Protein AF-A0A348WGY4-F1 (afdb_monomer)

Structure (mmCIF, N/CA/C/O backbone):
data_AF-A0A348WGY4-F1
#
_entry.id   AF-A0A348WGY4-F1
#
loop_
_atom_site.group_PDB
_atom_site.id
_atom_site.type_symbol
_atom_site.label_atom_id
_atom_site.label_alt_id
_atom_site.label_comp_id
_atom_site.label_asym_id
_atom_site.label_entity_id
_atom_site.label_seq_id
_atom_site.pdbx_PDB_ins_code
_atom_site.Cartn_x
_atom_site.Cartn_y
_atom_site.Cartn_z
_atom_site.occupancy
_atom_site.B_iso_or_equiv
_atom_site.auth_seq_id
_atom_site.auth_comp_id
_atom_site.auth_asym_id
_atom_site.auth_atom_id
_atom_site.pdbx_PDB_model_num
ATOM 1 N N . LEU A 1 1 ? -19.065 -0.219 -0.928 1.00 83.50 1 LEU A N 1
ATOM 2 C CA . LEU A 1 1 ? -17.963 -0.197 0.054 1.00 83.50 1 LEU A CA 1
ATOM 3 C C . LEU A 1 1 ? -18.448 0.347 1.394 1.00 83.50 1 LEU A C 1
ATOM 5 O O . LEU A 1 1 ? -18.462 -0.423 2.338 1.00 83.50 1 LEU A O 1
ATOM 9 N N . GLU A 1 2 ? -18.967 1.577 1.450 1.00 86.56 2 GLU A N 1
ATOM 10 C CA . GLU A 1 2 ? -19.511 2.201 2.679 1.00 86.56 2 GLU A CA 1
ATOM 11 C C . GLU A 1 2 ? -20.434 1.293 3.514 1.00 86.56 2 GLU A C 1
ATOM 13 O O . GLU A 1 2 ? -20.195 1.069 4.696 1.00 86.56 2 GLU A O 1
ATOM 18 N N . ALA A 1 3 ? -21.440 0.670 2.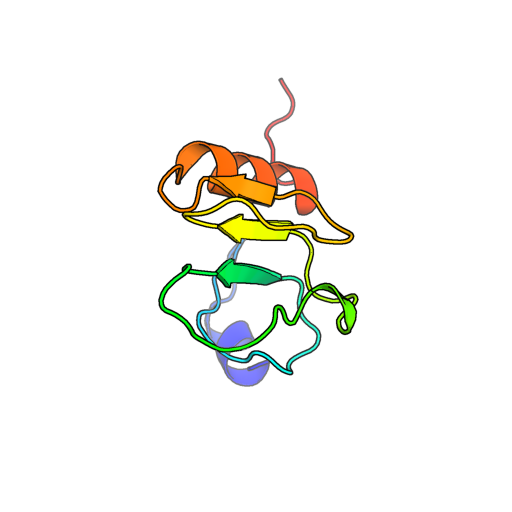887 1.00 88.94 3 ALA A N 1
ATOM 19 C CA . ALA A 1 3 ? -22.371 -0.221 3.590 1.00 88.94 3 ALA A CA 1
ATOM 20 C C . ALA A 1 3 ? -21.713 -1.486 4.185 1.00 88.94 3 ALA A C 1
ATOM 22 O O . ALA A 1 3 ? -22.261 -2.079 5.110 1.00 88.94 3 ALA A O 1
ATOM 23 N N . LEU A 1 4 ? -20.563 -1.920 3.654 1.00 89.44 4 LEU A N 1
ATOM 24 C CA . LEU A 1 4 ? -19.797 -3.042 4.208 1.00 89.44 4 LEU A CA 1
ATOM 25 C C . LEU A 1 4 ? -18.940 -2.580 5.387 1.00 89.44 4 LEU A C 1
ATOM 27 O O . LEU A 1 4 ? -18.937 -3.246 6.416 1.00 89.44 4 LEU A O 1
ATOM 31 N N . ILE A 1 5 ? -18.285 -1.420 5.262 1.00 89.69 5 ILE A N 1
ATOM 32 C CA . ILE A 1 5 ? -17.474 -0.816 6.331 1.00 89.69 5 ILE A CA 1
ATOM 33 C C . ILE A 1 5 ? -18.328 -0.581 7.582 1.00 89.69 5 ILE A C 1
ATOM 35 O O . ILE A 1 5 ? -17.923 -0.953 8.678 1.00 89.69 5 ILE A O 1
ATOM 39 N N . ALA A 1 6 ? -19.553 -0.068 7.421 1.00 90.94 6 ALA A N 1
ATOM 40 C CA . ALA A 1 6 ? -20.466 0.180 8.539 1.00 90.94 6 ALA A CA 1
ATOM 41 C C . ALA A 1 6 ? -20.795 -1.080 9.366 1.00 90.94 6 ALA A C 1
ATOM 43 O O . ALA A 1 6 ? -21.114 -0.977 10.547 1.00 90.94 6 ALA A O 1
ATOM 44 N N . ARG A 1 7 ? -20.709 -2.275 8.767 1.00 93.38 7 ARG A N 1
ATOM 45 C CA . ARG A 1 7 ? -20.973 -3.553 9.449 1.00 93.38 7 ARG A CA 1
ATOM 46 C C . ARG A 1 7 ? -19.779 -4.084 10.241 1.00 93.38 7 ARG A C 1
ATOM 48 O O . ARG A 1 7 ? -19.952 -5.047 10.979 1.00 93.38 7 ARG A O 1
ATOM 55 N N . LEU A 1 8 ? -18.596 -3.502 10.053 1.00 91.88 8 LEU A N 1
ATOM 56 C CA . LEU A 1 8 ? -17.363 -3.892 10.736 1.00 91.88 8 LEU A CA 1
ATOM 57 C C . LEU A 1 8 ? -17.102 -3.051 11.990 1.00 91.88 8 LEU A C 1
ATOM 59 O O . LEU A 1 8 ? -16.151 -3.325 12.706 1.00 91.88 8 LEU A O 1
ATOM 63 N N . ALA A 1 9 ? -17.925 -2.039 12.273 1.00 89.00 9 ALA A N 1
ATOM 64 C CA . ALA A 1 9 ? -17.744 -1.195 13.445 1.00 89.00 9 ALA A CA 1
ATOM 65 C C . ALA A 1 9 ? -18.023 -1.958 14.764 1.00 89.00 9 ALA A C 1
ATOM 67 O O . ALA A 1 9 ? -18.999 -2.713 14.824 1.00 89.00 9 ALA A O 1
ATOM 68 N N . PRO A 1 10 ? -17.252 -1.706 15.843 1.00 92.62 10 PRO A N 1
ATOM 69 C CA . PRO A 1 10 ? -16.078 -0.827 15.917 1.00 92.62 10 PRO A CA 1
ATOM 70 C C . PRO A 1 10 ? -14.763 -1.561 15.583 1.00 92.62 10 PRO A C 1
ATOM 72 O O . PRO A 1 10 ? -14.509 -2.639 16.113 1.00 92.62 10 PRO A O 1
ATOM 75 N N . VAL A 1 11 ? -13.912 -0.946 14.755 1.00 94.06 11 VAL A N 1
ATOM 76 C CA . VAL A 1 11 ? -12.522 -1.365 14.484 1.00 94.06 11 VAL A CA 1
ATOM 77 C C . VAL A 1 11 ? -11.660 -0.140 14.173 1.00 94.06 11 VAL A C 1
ATOM 79 O O . VAL A 1 11 ? -12.174 0.847 13.646 1.00 94.06 11 VAL A O 1
ATOM 82 N N . ASP A 1 12 ? -10.359 -0.229 14.443 1.00 92.00 12 ASP A N 1
ATOM 83 C CA . ASP A 1 12 ? -9.396 0.855 14.189 1.00 92.00 12 ASP A CA 1
ATOM 84 C C . ASP A 1 12 ? -8.869 0.864 12.742 1.00 92.00 12 ASP A C 1
ATOM 86 O O . ASP A 1 12 ? -8.465 1.904 12.223 1.00 92.00 12 ASP A O 1
ATOM 90 N N . LEU A 1 13 ? -8.896 -0.291 12.063 1.00 93.12 13 LEU A N 1
ATOM 91 C CA . LEU A 1 13 ? -8.384 -0.463 10.704 1.00 93.12 13 LEU A CA 1
ATOM 92 C C . LEU A 1 13 ? -9.225 -1.470 9.911 1.00 93.12 13 LEU A C 1
ATOM 94 O O . LEU A 1 13 ? -9.538 -2.561 10.387 1.00 93.12 13 LEU A O 1
ATOM 98 N N . VAL A 1 14 ? -9.531 -1.127 8.658 1.00 93.94 14 VAL A N 1
ATOM 99 C CA . VAL A 1 14 ? -10.126 -2.038 7.671 1.00 93.94 14 VAL A CA 1
ATOM 100 C C . VAL A 1 14 ? -9.196 -2.126 6.469 1.00 93.94 14 VAL A C 1
ATOM 102 O O . VAL A 1 14 ? -8.947 -1.124 5.801 1.00 93.94 14 VAL A O 1
ATOM 105 N N . LEU A 1 15 ? -8.722 -3.332 6.159 1.00 93.88 15 LEU A N 1
ATOM 106 C CA . LEU A 1 15 ? -7.980 -3.601 4.930 1.00 93.88 15 LEU A CA 1
ATOM 107 C C . LEU A 1 15 ? -8.955 -3.983 3.813 1.00 93.88 15 LEU A C 1
ATOM 109 O O . LEU A 1 15 ? -9.807 -4.856 3.983 1.00 93.88 15 LEU A O 1
ATOM 113 N N . VAL A 1 16 ? -8.829 -3.318 2.665 1.00 94.06 16 VAL A N 1
ATOM 114 C CA . VAL A 1 16 ? -9.676 -3.547 1.490 1.00 94.06 16 VAL A CA 1
ATOM 115 C C . VAL A 1 16 ? -8.809 -4.041 0.341 1.00 94.06 16 VAL A C 1
ATOM 117 O O . VAL A 1 16 ? -7.925 -3.328 -0.125 1.00 94.06 16 VAL A O 1
ATOM 120 N N . GLU A 1 17 ? -9.104 -5.238 -0.158 1.00 92.25 17 GLU A N 1
ATOM 121 C CA . GLU A 1 17 ? -8.527 -5.744 -1.401 1.00 92.25 17 GLU A CA 1
ATOM 122 C C . GLU A 1 17 ? -9.459 -5.426 -2.583 1.00 92.25 17 GLU A C 1
ATOM 124 O O . GLU A 1 17 ? -10.675 -5.638 -2.530 1.00 92.25 17 GLU A O 1
ATOM 129 N N . GLY A 1 18 ? -8.900 -4.890 -3.669 1.00 88.81 18 GLY A N 1
ATOM 130 C CA . GLY A 1 18 ? -9.659 -4.486 -4.853 1.00 88.81 18 GLY A CA 1
ATOM 131 C C . GLY A 1 18 ? -10.100 -3.019 -4.822 1.00 88.81 18 GLY A C 1
ATOM 132 O O . GLY A 1 18 ? -9.355 -2.146 -4.398 1.00 88.81 18 GLY A O 1
ATOM 133 N N . TYR A 1 19 ? -11.284 -2.715 -5.373 1.00 86.19 19 TYR A N 1
ATOM 134 C CA . TYR A 1 19 ? -11.847 -1.351 -5.432 1.00 86.19 19 TYR A CA 1
ATOM 135 C C . TYR A 1 19 ? -10.882 -0.263 -5.955 1.00 86.19 19 TYR A C 1
ATOM 137 O O . TYR A 1 19 ? -10.885 0.868 -5.472 1.00 86.19 19 TYR A O 1
ATOM 145 N N . LYS A 1 20 ? -10.105 -0.573 -7.005 1.00 84.25 20 LYS A N 1
ATOM 146 C CA . LYS A 1 20 ? -9.027 0.283 -7.551 1.00 84.25 20 LYS A CA 1
ATOM 147 C C . LYS A 1 20 ? -9.417 1.754 -7.792 1.00 84.25 20 LYS A C 1
ATOM 149 O O . LYS A 1 20 ? -8.574 2.631 -7.666 1.00 84.25 20 LYS A O 1
ATOM 154 N N . ARG A 1 21 ? -10.686 2.023 -8.131 1.00 85.44 21 ARG A N 1
ATOM 155 C CA . ARG A 1 21 ? -11.216 3.367 -8.447 1.00 85.44 21 ARG A CA 1
ATOM 156 C C . ARG A 1 21 ? -11.885 4.092 -7.274 1.00 85.44 21 ARG A C 1
ATOM 158 O O . ARG A 1 21 ? -12.291 5.236 -7.432 1.00 85.44 21 ARG A O 1
ATOM 165 N N . ALA A 1 22 ? -12.073 3.436 -6.131 1.00 89.25 22 ALA A N 1
ATOM 166 C CA . ALA A 1 22 ? -12.663 4.090 -4.966 1.00 89.25 22 ALA A CA 1
ATOM 167 C C . ALA A 1 22 ? -11.665 5.097 -4.362 1.00 89.25 22 ALA A C 1
ATOM 169 O O . ALA A 1 22 ? -10.463 4.864 -4.452 1.00 89.25 22 ALA A O 1
ATOM 170 N N . PRO A 1 23 ? -12.111 6.194 -3.731 1.00 90.62 23 PRO A N 1
ATOM 171 C CA . PRO A 1 23 ? -11.221 7.291 -3.336 1.00 90.62 23 PRO A CA 1
ATOM 172 C C . PRO A 1 23 ? -10.406 7.038 -2.054 1.00 90.62 23 PRO A C 1
ATOM 174 O O . PRO A 1 23 ? -9.603 7.889 -1.685 1.00 90.62 23 PRO A O 1
ATOM 177 N N . HIS A 1 24 ? -10.588 5.903 -1.369 1.00 91.81 24 HIS A N 1
ATOM 178 C CA . HIS A 1 24 ? -9.886 5.613 -0.112 1.00 91.81 24 HIS A CA 1
ATOM 179 C C . HIS A 1 24 ? -8.362 5.471 -0.307 1.00 91.81 24 HIS A C 1
ATOM 181 O O . HIS A 1 24 ? -7.936 5.033 -1.385 1.00 91.81 24 HIS A O 1
ATOM 187 N N . PRO A 1 25 ? -7.547 5.796 0.715 1.00 95.06 25 PRO A N 1
ATOM 188 C CA . PRO A 1 25 ? -6.101 5.588 0.683 1.00 95.06 25 PRO A CA 1
ATOM 189 C C . PRO A 1 25 ? -5.759 4.128 0.384 1.00 95.06 25 PRO A C 1
ATOM 191 O O . PRO A 1 25 ? -6.381 3.222 0.935 1.00 95.06 25 PRO A O 1
ATOM 194 N N . LYS A 1 26 ? -4.799 3.888 -0.508 1.00 95.31 26 LYS A N 1
ATOM 195 C CA . LYS A 1 26 ? -4.409 2.533 -0.915 1.00 95.31 26 LYS A CA 1
ATOM 196 C C . LYS A 1 26 ? -2.919 2.418 -1.207 1.00 95.31 26 LYS A C 1
ATOM 198 O O . LYS A 1 26 ? -2.269 3.400 -1.566 1.00 95.31 26 LYS A O 1
ATOM 203 N N . ILE A 1 27 ? -2.414 1.195 -1.099 1.00 97.31 27 ILE A N 1
ATOM 204 C CA . ILE A 1 27 ? -1.092 0.798 -1.585 1.00 97.31 27 ILE A CA 1
ATOM 205 C C . ILE A 1 27 ? -1.299 0.027 -2.887 1.00 97.31 27 ILE A C 1
ATOM 207 O O . ILE A 1 27 ? -2.136 -0.874 -2.958 1.00 97.31 27 ILE A O 1
ATOM 211 N N . GLU A 1 28 ? -0.573 0.399 -3.934 1.00 96.44 28 GLU A N 1
ATOM 212 C CA . GLU A 1 28 ? -0.600 -0.328 -5.199 1.00 96.44 28 GLU A CA 1
ATOM 213 C C . GLU A 1 28 ? 0.382 -1.494 -5.156 1.00 96.44 28 GLU A C 1
ATOM 215 O O . GLU A 1 28 ? 1.588 -1.279 -5.154 1.00 96.44 28 GLU A O 1
ATOM 220 N N . ALA A 1 29 ? -0.119 -2.727 -5.161 1.00 95.44 29 ALA A N 1
ATOM 221 C CA . ALA A 1 29 ? 0.723 -3.895 -5.387 1.00 95.44 29 ALA A CA 1
ATOM 222 C C . ALA A 1 29 ? 1.023 -4.039 -6.887 1.00 95.44 29 ALA A C 1
ATOM 224 O O . ALA A 1 29 ? 0.106 -4.186 -7.701 1.00 95.44 29 ALA A O 1
ATOM 225 N N . TYR A 1 30 ? 2.303 -4.021 -7.248 1.00 95.94 30 TYR A N 1
ATOM 226 C CA . TYR A 1 30 ? 2.786 -4.111 -8.617 1.00 95.94 30 TYR A CA 1
ATOM 227 C C . TYR A 1 30 ? 3.785 -5.256 -8.765 1.00 95.94 30 TYR A C 1
ATOM 229 O O . TYR A 1 30 ? 4.729 -5.378 -7.993 1.00 95.94 30 TYR A O 1
ATOM 237 N N . ARG A 1 31 ? 3.596 -6.089 -9.790 1.00 95.19 31 ARG A N 1
ATOM 238 C CA . ARG A 1 31 ? 4.558 -7.132 -10.157 1.00 95.19 31 ARG A CA 1
ATOM 239 C C . ARG A 1 31 ? 5.096 -6.874 -11.550 1.00 95.19 31 ARG A C 1
ATOM 241 O O . ARG A 1 31 ? 4.327 -6.465 -12.419 1.00 95.19 31 ARG A O 1
ATOM 248 N N . ALA A 1 32 ? 6.357 -7.207 -11.812 1.00 91.12 32 ALA A N 1
ATOM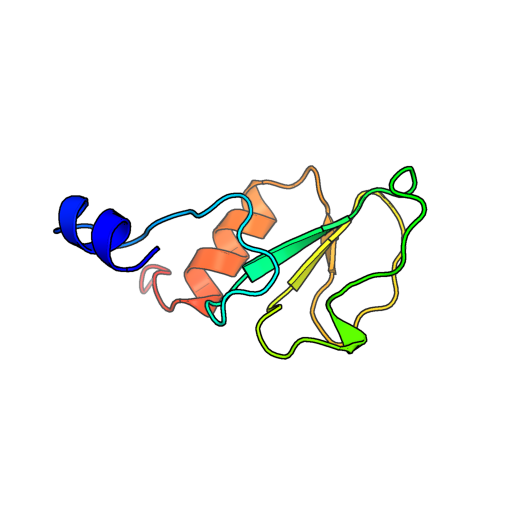 249 C CA . ALA A 1 32 ? 6.937 -7.098 -13.156 1.00 91.12 32 ALA A CA 1
ATOM 250 C C . ALA A 1 32 ? 6.101 -7.834 -14.225 1.00 91.12 32 ALA A C 1
ATOM 252 O O . ALA A 1 32 ? 5.959 -7.370 -15.355 1.00 91.12 32 ALA A O 1
ATOM 253 N N . ALA A 1 33 ? 5.485 -8.960 -13.847 1.00 90.88 33 ALA A N 1
ATOM 254 C CA . ALA A 1 33 ? 4.636 -9.770 -14.718 1.00 90.88 33 ALA A CA 1
ATOM 255 C C . ALA A 1 33 ? 3.250 -9.160 -15.018 1.00 90.88 33 ALA A C 1
ATOM 257 O O . ALA A 1 33 ? 2.527 -9.699 -15.854 1.00 90.88 33 ALA A O 1
ATOM 258 N N . ALA A 1 34 ? 2.853 -8.067 -14.355 1.00 85.06 34 ALA A N 1
ATOM 259 C CA . ALA A 1 34 ? 1.514 -7.487 -14.484 1.00 85.06 34 ALA A CA 1
ATOM 260 C C . ALA A 1 34 ? 1.221 -6.938 -15.894 1.00 85.06 34 ALA A C 1
ATOM 262 O O . ALA A 1 34 ? 0.066 -6.912 -16.316 1.00 85.06 34 ALA A O 1
ATOM 263 N N . GLY A 1 35 ? 2.254 -6.512 -16.633 1.00 84.12 35 GLY A N 1
ATOM 264 C CA . GLY A 1 35 ? 2.142 -6.115 -18.043 1.00 84.12 35 GLY A CA 1
ATOM 265 C C . GLY A 1 35 ? 1.288 -4.868 -18.313 1.00 84.12 35 GLY A C 1
ATOM 266 O O . GLY A 1 35 ? 0.974 -4.582 -19.466 1.00 84.12 35 GLY A O 1
ATOM 267 N N . HIS A 1 36 ? 0.908 -4.122 -17.275 1.00 87.69 36 HIS A N 1
ATOM 268 C CA . HIS A 1 36 ? 0.147 -2.877 -17.358 1.00 87.69 36 HIS A CA 1
ATOM 269 C C . HIS A 1 36 ? 0.871 -1.765 -16.585 1.00 87.69 36 HIS A C 1
ATOM 271 O O . HIS A 1 36 ? 1.637 -2.077 -15.680 1.00 87.69 36 HIS A O 1
ATOM 277 N N . PRO A 1 37 ? 0.661 -0.476 -16.904 1.00 91.50 37 PRO A N 1
ATOM 278 C CA . PRO A 1 37 ? 1.307 0.617 -16.176 1.00 91.50 37 PRO A CA 1
ATOM 279 C C . PRO A 1 37 ? 0.834 0.712 -14.716 1.00 91.50 37 PRO A C 1
ATOM 281 O O . PRO A 1 37 ? -0.209 0.158 -14.350 1.00 91.50 37 PRO A O 1
ATOM 284 N N . LEU A 1 38 ? 1.608 1.440 -13.904 1.00 94.50 38 LEU A N 1
ATOM 285 C CA . LEU A 1 38 ? 1.217 1.850 -12.553 1.00 94.50 38 LEU A CA 1
ATOM 286 C C . LEU A 1 38 ? 0.010 2.793 -12.595 1.00 94.50 38 LEU A C 1
ATOM 288 O O . LEU A 1 38 ? -0.107 3.631 -13.486 1.00 94.50 38 LEU A O 1
ATOM 292 N N . ILE A 1 39 ? -0.833 2.703 -11.574 1.00 93.75 39 ILE A N 1
ATOM 293 C CA . ILE A 1 39 ? -1.957 3.605 -11.312 1.00 93.75 39 ILE A CA 1
ATOM 294 C C . ILE A 1 39 ? -1.481 4.838 -10.532 1.00 93.75 39 ILE A C 1
ATOM 296 O O . ILE A 1 39 ? -2.035 5.925 -10.699 1.00 93.75 39 ILE A O 1
ATOM 300 N N . ALA A 1 40 ? -0.443 4.693 -9.701 1.00 95.50 40 ALA A N 1
ATOM 301 C CA . ALA A 1 40 ? 0.100 5.751 -8.849 1.00 95.50 40 ALA A CA 1
ATOM 302 C C . ALA A 1 40 ? 0.323 7.114 -9.545 1.00 95.50 40 ALA A C 1
ATOM 304 O O . ALA A 1 40 ? -0.011 8.129 -8.933 1.00 95.50 40 ALA A O 1
ATOM 305 N N . PRO A 1 41 ? 0.818 7.199 -10.802 1.00 95.25 41 PRO A N 1
ATOM 306 C CA . PRO A 1 41 ? 0.986 8.480 -11.496 1.00 95.25 41 PRO A CA 1
ATOM 307 C C . PRO A 1 41 ? -0.314 9.264 -11.726 1.00 95.25 41 PRO A C 1
ATOM 309 O O . PRO A 1 41 ? -0.273 10.486 -11.840 1.00 95.25 41 PRO A O 1
ATOM 312 N N . GLU A 1 42 ? -1.458 8.581 -11.794 1.00 93.69 42 GLU A N 1
ATOM 313 C CA . GLU A 1 42 ? -2.756 9.170 -12.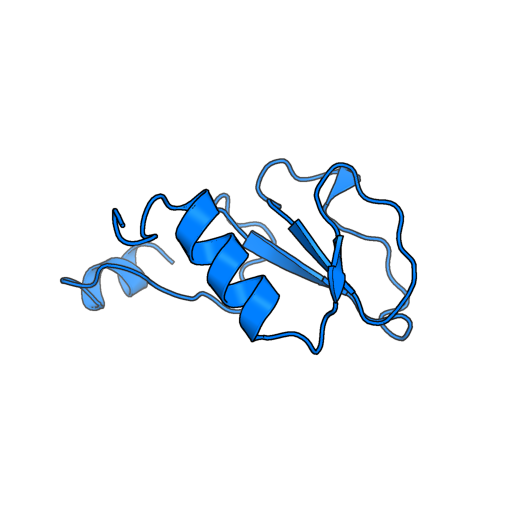152 1.00 93.69 42 GLU A CA 1
ATOM 314 C C . GLU A 1 42 ? -3.726 9.258 -10.965 1.00 93.69 42 GLU A C 1
ATOM 316 O O . GLU A 1 42 ? -4.829 9.791 -11.091 1.00 93.69 42 GLU A O 1
ATOM 321 N N . SER A 1 43 ? -3.347 8.738 -9.795 1.00 93.06 43 SER A N 1
ATOM 322 C CA . SER A 1 43 ? -4.250 8.606 -8.653 1.00 93.06 43 SER A CA 1
ATOM 323 C C . SER A 1 43 ? -3.616 9.089 -7.356 1.00 93.06 43 SER A C 1
ATOM 325 O O . SER A 1 43 ? -2.852 8.374 -6.711 1.00 93.06 43 SER A O 1
ATOM 327 N N . ALA A 1 44 ? -4.087 10.244 -6.884 1.00 92.44 44 ALA A N 1
ATOM 328 C CA . ALA A 1 44 ? -3.728 10.803 -5.578 1.00 92.44 44 ALA A CA 1
ATOM 329 C C . ALA A 1 44 ? -4.161 9.931 -4.380 1.00 92.44 44 ALA A C 1
ATOM 331 O O . ALA A 1 44 ? -3.700 10.145 -3.263 1.00 92.44 44 ALA A O 1
ATOM 332 N N . SER A 1 45 ? -5.047 8.948 -4.597 1.00 95.25 45 SER A N 1
ATOM 333 C CA . SER A 1 45 ? -5.444 7.994 -3.552 1.00 95.25 45 SER A CA 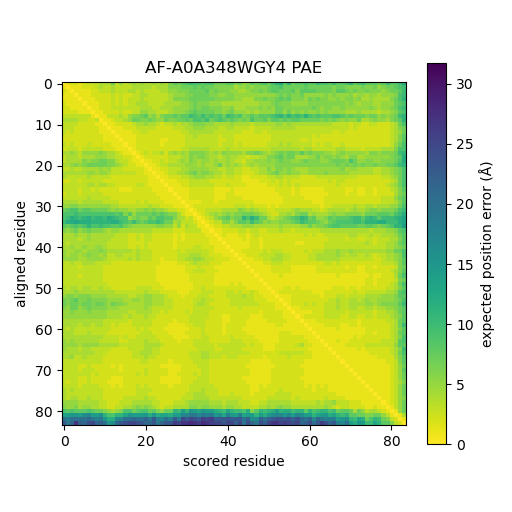1
ATOM 334 C C . SER A 1 45 ? -4.375 6.934 -3.259 1.00 95.25 45 SER A C 1
ATOM 336 O O . SER A 1 45 ? -4.465 6.244 -2.246 1.00 95.25 45 SER A O 1
ATOM 338 N N . ILE A 1 46 ? -3.373 6.791 -4.133 1.00 96.81 46 ILE A N 1
ATOM 339 C CA . ILE A 1 46 ? -2.286 5.824 -3.961 1.00 96.81 46 ILE A CA 1
ATOM 340 C C . ILE A 1 46 ? -1.208 6.478 -3.094 1.00 96.81 46 ILE A C 1
ATOM 342 O O . ILE A 1 46 ? -0.635 7.498 -3.471 1.00 96.81 46 ILE A O 1
ATOM 346 N N . ARG A 1 47 ? -0.965 5.905 -1.915 1.00 97.44 47 ARG A N 1
ATOM 347 C CA . ARG A 1 47 ? -0.041 6.438 -0.900 1.00 97.44 47 ARG A CA 1
ATOM 348 C C . ARG A 1 47 ? 1.368 5.864 -1.029 1.00 97.44 47 ARG A C 1
ATOM 350 O O . ARG A 1 47 ? 2.329 6.551 -0.707 1.00 97.44 47 ARG A O 1
ATOM 357 N N . ALA A 1 48 ? 1.475 4.633 -1.523 1.00 97.88 48 ALA A N 1
ATOM 358 C CA . ALA A 1 48 ? 2.726 3.944 -1.822 1.00 97.88 48 ALA A CA 1
ATOM 359 C C . ALA A 1 48 ? 2.511 2.888 -2.916 1.00 97.88 48 ALA A C 1
ATOM 361 O O . ALA A 1 48 ? 1.381 2.454 -3.165 1.00 97.88 48 ALA A O 1
ATOM 362 N N . VAL A 1 49 ? 3.606 2.446 -3.533 1.00 97.75 49 VAL A N 1
ATOM 363 C CA . VAL A 1 49 ? 3.651 1.273 -4.415 1.00 97.75 49 VAL A CA 1
ATOM 364 C C . VAL A 1 49 ? 4.447 0.176 -3.715 1.00 97.75 49 VAL A C 1
ATOM 366 O O . VAL A 1 49 ? 5.549 0.428 -3.250 1.00 97.75 49 VAL A O 1
ATOM 369 N N . ALA A 1 50 ? 3.925 -1.042 -3.661 1.00 97.88 50 ALA A N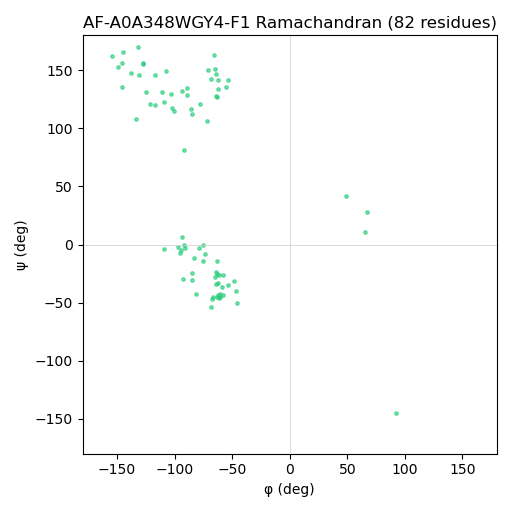 1
ATOM 370 C CA . ALA A 1 50 ? 4.667 -2.225 -3.245 1.00 97.88 50 ALA A CA 1
ATOM 371 C C . ALA A 1 50 ? 5.059 -3.013 -4.504 1.00 97.88 50 ALA A C 1
ATOM 373 O O . ALA A 1 50 ? 4.171 -3.433 -5.246 1.00 97.88 50 ALA A O 1
ATOM 374 N N . ALA A 1 51 ? 6.356 -3.182 -4.779 1.00 97.31 51 ALA A N 1
ATOM 375 C CA . ALA A 1 51 ? 6.839 -3.776 -6.030 1.00 97.31 51 ALA A CA 1
ATOM 376 C C . ALA A 1 51 ? 7.889 -4.882 -5.835 1.00 97.31 51 ALA A C 1
ATOM 378 O O . ALA A 1 51 ? 8.700 -4.825 -4.913 1.00 97.31 51 ALA A O 1
ATOM 379 N N . ASP A 1 52 ? 7.869 -5.892 -6.715 1.00 96.38 52 ASP A N 1
ATOM 380 C CA . ASP A 1 52 ? 8.903 -6.945 -6.808 1.00 96.38 52 ASP A CA 1
ATOM 381 C C . ASP A 1 52 ? 10.012 -6.622 -7.829 1.00 96.38 52 ASP A C 1
ATOM 383 O O . ASP A 1 52 ? 10.893 -7.437 -8.103 1.00 96.38 52 ASP A O 1
ATOM 387 N N . CYS A 1 53 ? 9.984 -5.412 -8.384 1.00 94.25 53 CYS A N 1
ATOM 388 C CA . CYS A 1 53 ? 10.960 -4.904 -9.335 1.00 94.25 53 CYS A CA 1
ATOM 389 C C . CYS A 1 53 ? 11.199 -3.406 -9.124 1.00 94.25 53 CYS A C 1
ATOM 391 O O . CYS A 1 53 ? 10.402 -2.718 -8.484 1.00 94.25 53 CYS A O 1
ATOM 393 N N . GLU A 1 54 ? 12.272 -2.878 -9.712 1.00 93.19 54 GLU A N 1
ATOM 394 C CA . GLU A 1 54 ? 12.502 -1.434 -9.728 1.00 93.19 54 GLU A CA 1
ATOM 395 C C . GLU A 1 54 ? 11.384 -0.719 -10.496 1.00 93.19 54 GLU A C 1
ATOM 397 O O . GLU A 1 54 ? 11.083 -1.042 -11.648 1.00 93.19 54 GLU A O 1
ATOM 402 N N . VAL A 1 55 ? 10.770 0.273 -9.853 1.00 94.31 55 VAL A N 1
ATOM 403 C CA . VAL A 1 55 ? 9.722 1.107 -10.443 1.00 94.31 55 VAL A CA 1
ATOM 404 C C . VAL A 1 55 ? 9.928 2.569 -10.073 1.00 94.31 55 VAL A C 1
ATOM 406 O O . VAL A 1 55 ? 10.401 2.899 -8.987 1.00 94.31 55 VAL A O 1
ATOM 409 N N . LYS A 1 56 ? 9.536 3.468 -10.979 1.00 94.50 56 LYS A N 1
ATOM 410 C CA . LYS A 1 56 ? 9.501 4.908 -10.720 1.00 94.50 56 LYS A CA 1
ATOM 411 C C . LYS A 1 56 ? 8.064 5.325 -10.422 1.00 94.50 56 LYS A C 1
ATOM 413 O O . LYS A 1 56 ? 7.215 5.267 -11.307 1.00 94.50 56 LYS A O 1
ATOM 418 N N . ALA A 1 57 ? 7.813 5.778 -9.199 1.00 95.62 57 ALA A N 1
ATOM 419 C CA . ALA A 1 57 ? 6.508 6.245 -8.743 1.00 95.62 57 ALA A CA 1
ATOM 420 C C . ALA A 1 57 ? 6.615 7.649 -8.114 1.00 95.62 57 ALA A C 1
ATOM 422 O O . ALA A 1 57 ? 7.691 8.028 -7.650 1.00 95.62 57 ALA A O 1
ATOM 423 N N . PRO A 1 58 ? 5.524 8.439 -8.085 1.00 96.00 58 PRO A N 1
ATOM 424 C CA . PRO A 1 58 ? 5.490 9.736 -7.397 1.00 96.00 58 PRO A CA 1
ATOM 425 C C . PRO A 1 58 ? 5.396 9.616 -5.863 1.00 96.00 58 PRO A C 1
ATOM 427 O O . PRO A 1 58 ? 5.335 10.628 -5.170 1.00 96.00 58 PRO A O 1
ATOM 430 N N . CYS A 1 59 ? 5.346 8.394 -5.337 1.00 96.31 59 CYS A N 1
ATOM 431 C CA . CYS A 1 59 ? 5.206 8.060 -3.924 1.00 96.31 59 CYS A CA 1
ATOM 432 C C . CYS A 1 59 ? 6.257 7.004 -3.526 1.00 96.31 59 CYS A C 1
ATOM 434 O O . CYS A 1 59 ? 6.934 6.469 -4.412 1.00 96.31 59 CYS A O 1
ATOM 436 N N . PRO A 1 60 ? 6.428 6.709 -2.221 1.00 97.50 60 PRO A N 1
ATOM 437 C CA . PRO A 1 60 ? 7.359 5.684 -1.764 1.00 97.50 60 PRO A CA 1
ATOM 438 C C . PRO A 1 60 ? 7.128 4.332 -2.443 1.00 97.50 60 PRO A C 1
ATOM 440 O O . PRO A 1 60 ? 5.987 3.919 -2.667 1.00 97.50 60 PRO A O 1
ATOM 443 N N . VAL A 1 61 ? 8.230 3.647 -2.745 1.00 97.88 61 VAL A N 1
ATOM 444 C CA . VAL A 1 61 ? 8.232 2.283 -3.275 1.00 97.88 61 VAL A CA 1
ATOM 445 C C . VAL A 1 61 ? 8.747 1.353 -2.183 1.00 97.88 61 VAL A C 1
ATOM 447 O O . VAL A 1 61 ? 9.848 1.552 -1.673 1.00 97.88 61 VAL A O 1
ATOM 450 N N . LEU A 1 62 ? 7.939 0.364 -1.818 1.00 98.06 62 LEU A N 1
ATOM 451 C CA . LEU A 1 62 ? 8.218 -0.630 -0.786 1.00 98.06 62 LEU A CA 1
ATOM 452 C C . LEU A 1 62 ? 8.503 -1.993 -1.440 1.00 98.06 62 LEU A C 1
ATOM 454 O O . LEU A 1 62 ? 7.928 -2.284 -2.496 1.00 98.06 62 LEU A O 1
ATOM 458 N N . PRO A 1 63 ? 9.342 -2.854 -0.837 1.00 97.38 63 PRO A N 1
ATOM 459 C CA . PRO A 1 63 ? 9.507 -4.223 -1.314 1.00 97.38 63 PRO A CA 1
ATOM 460 C C . PRO A 1 63 ? 8.190 -4.995 -1.166 1.00 97.38 63 PRO A C 1
ATOM 462 O O . PRO A 1 63 ? 7.609 -5.025 -0.084 1.00 97.38 63 PRO A O 1
ATOM 465 N N . LEU A 1 64 ? 7.712 -5.630 -2.240 1.00 97.00 64 LEU A N 1
ATOM 466 C CA . LEU A 1 64 ? 6.400 -6.293 -2.240 1.00 97.00 64 LEU A CA 1
ATOM 467 C C . LEU A 1 64 ? 6.286 -7.444 -1.233 1.00 97.00 64 LEU A C 1
ATOM 469 O O . LEU A 1 64 ? 5.211 -7.663 -0.680 1.00 97.00 64 LEU A O 1
ATOM 473 N N . ASP A 1 65 ? 7.385 -8.157 -0.995 1.00 96.00 65 ASP A N 1
ATOM 474 C CA . ASP A 1 65 ? 7.419 -9.300 -0.080 1.00 96.00 65 ASP A CA 1
ATOM 475 C C . ASP A 1 65 ? 7.812 -8.900 1.360 1.00 96.00 65 ASP A C 1
ATOM 477 O O . ASP A 1 65 ? 7.838 -9.750 2.250 1.00 96.00 65 ASP A O 1
ATOM 481 N N . ASP A 1 66 ? 8.081 -7.612 1.621 1.00 97.50 66 ASP A N 1
ATOM 482 C CA . ASP A 1 66 ? 8.354 -7.097 2.967 1.00 97.50 66 ASP A CA 1
ATOM 483 C C . ASP A 1 66 ? 7.061 -6.607 3.631 1.00 97.50 66 ASP A C 1
ATOM 485 O O . ASP A 1 66 ? 6.726 -5.419 3.664 1.00 97.50 66 ASP A O 1
ATOM 489 N N . TH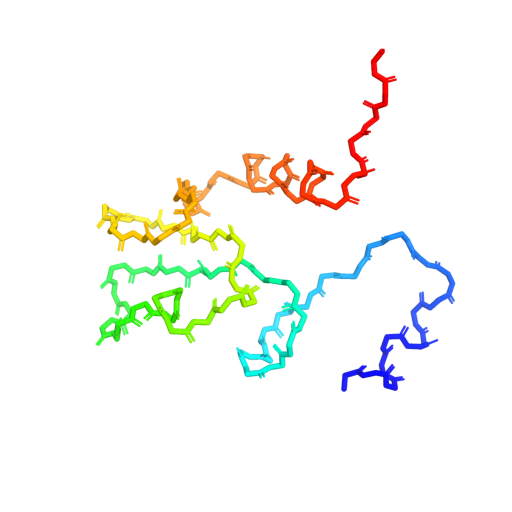R A 1 67 ? 6.304 -7.558 4.176 1.00 96.31 67 THR A N 1
ATOM 490 C CA . THR A 1 67 ? 5.049 -7.264 4.879 1.00 96.31 67 THR A CA 1
ATOM 491 C C . THR A 1 67 ? 5.253 -6.410 6.130 1.00 96.31 67 THR A C 1
ATOM 493 O O . THR A 1 67 ? 4.320 -5.719 6.532 1.00 96.31 67 THR A O 1
ATOM 496 N N . GLY A 1 68 ? 6.442 -6.452 6.744 1.00 97.75 68 GLY A N 1
ATOM 497 C CA . GLY A 1 68 ? 6.780 -5.631 7.908 1.00 97.75 68 GLY A CA 1
ATOM 498 C C . GLY A 1 68 ? 6.865 -4.159 7.526 1.00 97.75 68 GLY A C 1
ATOM 499 O O . GLY A 1 68 ? 6.116 -3.347 8.061 1.00 97.75 68 GLY A O 1
ATOM 500 N N . ALA A 1 69 ? 7.665 -3.834 6.507 1.00 96.62 69 ALA A N 1
ATOM 501 C CA . ALA A 1 69 ? 7.781 -2.470 5.994 1.00 96.62 69 ALA A CA 1
ATOM 502 C C . ALA A 1 69 ? 6.436 -1.906 5.500 1.00 96.62 69 ALA A C 1
ATOM 504 O O . ALA A 1 69 ? 6.148 -0.721 5.678 1.00 96.62 69 ALA A O 1
ATOM 505 N N . ILE A 1 70 ? 5.591 -2.749 4.897 1.00 97.69 70 ILE A N 1
ATOM 506 C CA . ILE A 1 70 ? 4.238 -2.357 4.478 1.00 97.69 70 ILE A CA 1
ATOM 507 C C . ILE A 1 70 ? 3.351 -2.057 5.693 1.00 97.69 70 ILE A C 1
ATOM 509 O O . ILE A 1 70 ? 2.652 -1.043 5.693 1.00 97.69 70 ILE A O 1
ATOM 513 N N . ALA A 1 71 ? 3.371 -2.904 6.725 1.00 96.81 71 ALA A N 1
ATOM 514 C CA . ALA A 1 71 ? 2.600 -2.677 7.944 1.00 96.81 71 ALA A CA 1
ATOM 515 C C . ALA A 1 71 ? 3.052 -1.400 8.669 1.00 96.81 71 ALA A C 1
ATOM 517 O O . ALA A 1 71 ? 2.209 -0.575 9.021 1.00 96.81 71 ALA A O 1
ATOM 518 N N . ASP A 1 72 ? 4.361 -1.190 8.805 1.00 97.00 72 ASP A N 1
ATOM 519 C CA . ASP A 1 72 ? 4.936 0.008 9.422 1.00 97.00 72 ASP A CA 1
ATOM 520 C C . ASP A 1 72 ? 4.538 1.276 8.659 1.00 97.00 72 ASP A C 1
ATOM 522 O O . ASP A 1 72 ? 4.143 2.277 9.262 1.00 97.00 72 ASP A O 1
ATOM 526 N N . PHE A 1 73 ? 4.565 1.225 7.323 1.00 97.00 73 PHE A N 1
ATOM 527 C CA . PHE A 1 73 ? 4.083 2.320 6.487 1.00 97.00 73 PHE A CA 1
ATOM 528 C C . PHE A 1 73 ? 2.596 2.612 6.727 1.00 97.00 73 PHE A C 1
ATOM 530 O O . PHE A 1 73 ? 2.229 3.775 6.876 1.00 97.00 73 PHE A O 1
ATOM 537 N N . ILE A 1 74 ? 1.740 1.584 6.791 1.00 96.31 74 ILE A N 1
ATOM 538 C CA . ILE A 1 74 ? 0.298 1.751 7.045 1.00 96.31 74 ILE A CA 1
ATOM 539 C C . ILE A 1 74 ? 0.063 2.390 8.418 1.00 96.31 74 ILE A C 1
ATOM 541 O O . ILE A 1 74 ? -0.722 3.333 8.525 1.00 96.31 74 ILE A O 1
ATOM 545 N N . LEU A 1 75 ? 0.746 1.908 9.459 1.00 95.94 75 LEU A N 1
ATOM 546 C CA . LEU A 1 75 ? 0.623 2.450 10.811 1.00 95.94 75 LEU A CA 1
ATOM 547 C C . LEU A 1 75 ? 1.066 3.916 10.868 1.00 95.94 75 LEU A C 1
ATOM 549 O O . LEU A 1 75 ? 0.375 4.741 11.464 1.00 95.94 75 LEU A O 1
ATOM 553 N N . ALA A 1 76 ? 2.176 4.263 10.215 1.00 95.44 76 ALA A N 1
ATOM 554 C CA . ALA A 1 76 ? 2.668 5.635 10.165 1.00 95.44 76 ALA A CA 1
ATOM 555 C C . ALA A 1 76 ? 1.747 6.568 9.354 1.00 95.44 76 ALA A C 1
ATOM 557 O O . ALA A 1 76 ? 1.414 7.652 9.831 1.00 95.44 76 ALA A O 1
ATOM 558 N N . ASP A 1 77 ? 1.302 6.156 8.159 1.00 94.75 77 ASP A N 1
ATOM 559 C CA . ASP A 1 77 ? 0.449 6.972 7.274 1.00 94.75 77 ASP A CA 1
ATOM 560 C C . ASP A 1 77 ? -0.919 7.271 7.903 1.00 94.75 77 ASP A C 1
ATOM 562 O O . ASP A 1 77 ? -1.465 8.359 7.716 1.00 94.75 77 ASP A O 1
ATOM 566 N N . LEU A 1 78 ? -1.458 6.325 8.680 1.00 94.00 78 LEU A N 1
ATOM 567 C CA . LEU A 1 78 ? -2.746 6.462 9.365 1.00 94.00 78 LEU A CA 1
ATOM 568 C C . LEU A 1 78 ? -2.640 7.045 10.782 1.00 94.00 78 LEU A C 1
ATOM 570 O O . LEU A 1 78 ? -3.669 7.262 11.420 1.00 94.00 78 LEU A O 1
ATOM 574 N N . GLY A 1 79 ? -1.428 7.305 11.282 1.00 94.38 79 GLY A N 1
ATOM 575 C CA . GLY A 1 79 ? -1.215 7.791 12.649 1.00 94.38 79 GLY A CA 1
ATOM 576 C C . GLY A 1 79 ? -1.585 6.770 13.733 1.00 94.38 79 GLY A C 1
ATOM 577 O O . GLY A 1 79 ? -1.970 7.158 14.831 1.00 94.38 79 GLY A O 1
ATOM 578 N N . LEU A 1 80 ? -1.492 5.477 13.413 1.00 92.75 80 LEU A N 1
ATOM 579 C CA . LEU A 1 80 ? -1.758 4.345 14.307 1.00 92.75 80 LEU A CA 1
ATOM 580 C C . LEU A 1 80 ? -0.483 3.767 14.942 1.00 92.75 80 LEU A C 1
ATOM 582 O O . LEU A 1 80 ? -0.563 2.813 15.712 1.00 92.75 80 LEU A O 1
ATOM 586 N N . ALA A 1 81 ? 0.695 4.300 14.606 1.00 85.94 81 ALA A N 1
ATOM 587 C CA . ALA A 1 81 ? 1.936 3.925 15.273 1.00 85.94 81 ALA A CA 1
ATOM 588 C C . ALA A 1 81 ? 1.868 4.305 16.762 1.00 85.94 81 ALA A C 1
ATOM 590 O O . ALA A 1 81 ? 1.460 5.420 17.098 1.00 85.94 81 ALA A O 1
ATOM 591 N N . GLU A 1 82 ? 2.260 3.392 17.655 1.00 75.81 82 GLU A N 1
ATOM 592 C CA . GLU A 1 82 ? 2.283 3.700 19.085 1.00 75.81 82 GLU A CA 1
ATOM 593 C C . GLU A 1 82 ? 3.269 4.838 19.381 1.00 75.81 82 GLU A C 1
ATOM 595 O O . GLU A 1 82 ? 4.350 4.930 18.793 1.00 75.81 82 GLU A O 1
ATOM 600 N N . ALA A 1 83 ? 2.885 5.721 20.303 1.00 60.50 83 ALA A N 1
ATOM 601 C CA . ALA A 1 83 ? 3.798 6.712 20.847 1.00 60.50 83 ALA A CA 1
ATOM 602 C C . ALA A 1 83 ? 4.803 5.992 21.760 1.00 60.50 83 ALA A C 1
ATOM 604 O O . ALA A 1 83 ? 4.431 5.552 22.847 1.00 60.50 83 ALA A O 1
ATOM 605 N N . SER A 1 84 ? 6.047 5.852 21.293 1.00 49.28 84 SER A N 1
ATOM 606 C CA . SER A 1 84 ? 7.189 5.431 22.122 1.00 49.28 84 SER A CA 1
ATOM 607 C C . SER A 1 84 ? 7.472 6.409 23.259 1.00 49.28 84 SER A C 1
ATOM 609 O O . SER A 1 84 ? 7.351 7.637 23.030 1.00 49.28 84 SER A O 1
#

Secondary structure (DSSP, 8-state):
-HHHHGGG-S-S-------TTSSS-EEEEE-GGG-S--SGGG-TTEEEEEESS----SS-EEETT-HHHHHHHHHHHTT-S---

Solvent-accessible surface area (backbone atoms only — not comparable to full-atom values): 5570 Å² total; per-residue (Å²): 108,69,79,59,57,67,71,56,65,88,69,95,77,82,91,77,87,73,69,85,84,55,79,61,80,38,69,45,81,46,52,79,86,66,83,65,84,80,61,54,83,82,32,90,35,42,64,31,35,26,26,77,54,95,77,92,62,89,44,57,77,43,58,53,86,41,62,62,63,52,49,53,48,51,26,54,78,70,68,66,53,78,87,128

Radius of gyration: 13.86 Å; Cα contacts (8 Å, |Δi|>4): 84; chains: 1; bounding box: 35×21×40 Å

pLDDT: mean 92.4, std 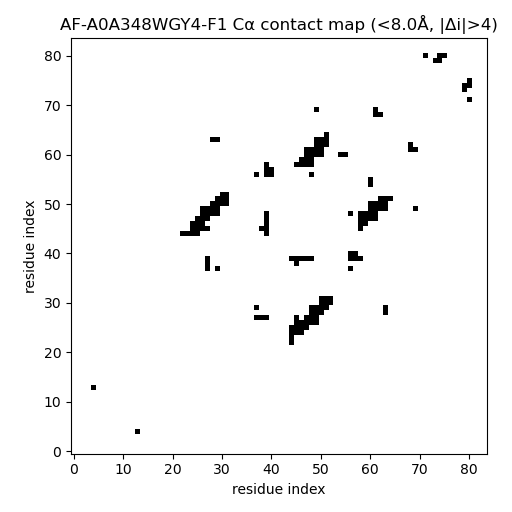7.24, range [49.28, 98.06]

Nearest PDB structures (foldseek):
  1np6-assembly1_B  TM=8.225E-01  e=1.285E-03  Escher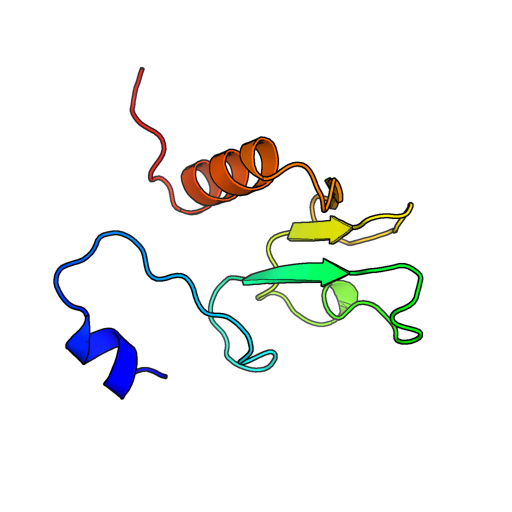ichia coli
  1np6-assembly1_A  TM=7.813E-01  e=3.560E-03  Escherichia coli
  1p9n-assembly1_B  TM=8.331E-01  e=6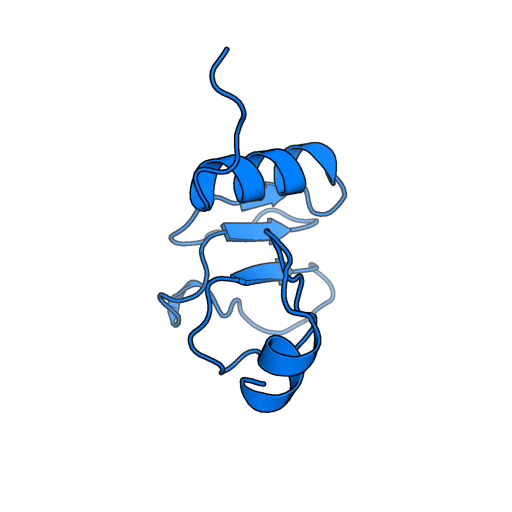.563E-03  Escherichia coli
  3l3s-assembly4_J  TM=2.953E-01  e=2.266E+00  Ruegeria pomeroyi

Organism: NCBI:txid314263

Foldseek 3Di:
DVVVVVVPPPDPDDDDDDPLPDQAADEAEDEPPPPDDDCQVVHPSHAEYAYCDDDDHPHHYHDNPPVVVVVVVVCVVSVVDDDD

Mean predicted aligned error: 3.83 Å

Sequence (84 aa):
LEALIARLAPVDLVLVEGYKRAPHPKIEAYRAAAGHPLIAPESASIRAVAADCEVKAPCPVLPLDDTGAIADFILADLGLAEAS

InterPro domains:
  IPR004435 Molybdopterin-guanine dinucleotide biosynthesis protein B (MobB) domain [PF03205] (1-52)
  IPR027417 P-loop containing nucleoside triphosphate hydrolase [G3DSA:3.40.50.300] (1-79)